Protein AF-A0A940BDR9-F1 (afdb_monomer_lite)

Foldseek 3Di:
DDDDDPDDDDDDDDPDDPPDPPPPPDPVVVPVVVPPPPPPPVVVVVLVVLVVVLVVLVVVLVVLVVLLVVLVVCVVVVVDPPPVSNVVSVVVNVVSVVVSVVSVVVSVVSVVVVVVVVD

Sequence (119 aa):
MKLSGLNGLESISSAGSLKNPGKLTRLDGYQDSILSKEPSTDKTESFDSLLKSAMDMINETNEYSNQAGEAELAYAMGITNSTHDLQVAQMKANISLQYTVAVRNAVIEAYKEIMQMQF

pLDDT: mean 74.66, std 19.56, range [41.19, 96.44]

Structure (mmCIF, N/CA/C/O backbone):
data_AF-A0A940BDR9-F1
#
_entry.id   AF-A0A940BDR9-F1
#
loop_
_atom_site.group_PDB
_atom_site.id
_atom_site.type_symbol
_atom_site.label_atom_id
_atom_site.label_alt_id
_atom_site.label_comp_id
_atom_site.label_asym_id
_atom_site.label_entity_id
_atom_site.label_seq_id
_atom_site.pdbx_PDB_ins_code
_atom_site.Cartn_x
_atom_site.Cartn_y
_atom_site.Cartn_z
_atom_site.occupancy
_atom_site.B_iso_or_equiv
_atom_site.auth_seq_id
_atom_site.auth_comp_id
_atom_site.auth_asym_id
_atom_site.auth_atom_id
_atom_site.pdbx_PDB_model_num
ATOM 1 N N . MET A 1 1 ? 26.851 59.162 19.225 1.00 50.09 1 MET A N 1
ATOM 2 C CA . MET A 1 1 ? 25.807 59.466 20.228 1.00 50.09 1 MET A CA 1
ATOM 3 C C . MET A 1 1 ? 25.275 60.869 19.991 1.00 50.09 1 MET A C 1
ATOM 5 O O . MET A 1 1 ? 26.035 61.810 20.176 1.00 50.09 1 MET A O 1
ATOM 9 N N . LYS A 1 2 ? 24.014 60.996 19.563 1.00 46.72 2 LYS A N 1
ATOM 10 C CA . LYS A 1 2 ? 23.091 62.090 19.908 1.00 46.72 2 LYS A CA 1
ATOM 11 C C . LYS A 1 2 ? 21.691 61.692 19.422 1.00 46.72 2 LYS A C 1
ATOM 13 O O . LYS A 1 2 ? 21.499 61.346 18.263 1.00 46.72 2 LYS A O 1
ATOM 18 N N . LEU A 1 3 ? 20.797 61.622 20.399 1.00 44.34 3 LEU A N 1
ATOM 19 C CA . LEU A 1 3 ? 19.433 61.105 20.397 1.00 44.34 3 LEU A CA 1
ATOM 20 C C . LEU A 1 3 ? 18.500 62.078 19.661 1.00 44.34 3 LEU A C 1
ATOM 22 O O . LEU A 1 3 ? 18.592 63.283 19.877 1.00 44.34 3 LEU A O 1
ATOM 26 N N . SER A 1 4 ? 17.611 61.580 18.804 1.00 53.44 4 SER A N 1
ATOM 27 C CA . SER A 1 4 ? 16.552 62.374 18.169 1.00 53.44 4 SER A CA 1
ATOM 28 C C . SER A 1 4 ? 15.249 61.590 18.225 1.00 53.44 4 SER A C 1
ATOM 30 O O . SER A 1 4 ? 15.205 60.456 17.760 1.00 53.44 4 SER A O 1
ATOM 32 N N . GLY A 1 5 ? 14.207 62.203 18.794 1.00 45.69 5 GLY A N 1
ATOM 33 C CA . GLY A 1 5 ? 12.828 61.754 18.600 1.00 45.69 5 GLY A CA 1
ATOM 34 C C . GLY A 1 5 ? 12.058 61.283 19.835 1.00 45.69 5 GLY A C 1
ATOM 35 O O . GLY A 1 5 ? 11.301 60.329 19.730 1.00 45.69 5 GLY A O 1
ATOM 36 N N . LEU A 1 6 ? 12.193 61.944 20.989 1.00 51.62 6 LEU A N 1
ATOM 37 C CA . LEU A 1 6 ? 11.119 61.976 21.993 1.00 51.62 6 LEU A CA 1
ATOM 38 C C . LEU A 1 6 ? 10.159 63.100 21.590 1.00 51.62 6 LEU A C 1
ATOM 40 O O . LEU A 1 6 ? 10.423 64.253 21.899 1.00 51.62 6 LEU A O 1
ATOM 44 N N . ASN A 1 7 ? 9.099 62.774 20.850 1.00 47.00 7 ASN A N 1
ATOM 45 C CA . ASN A 1 7 ? 7.944 63.649 20.622 1.00 47.00 7 ASN A CA 1
ATOM 46 C C . ASN A 1 7 ? 6.718 62.763 20.382 1.00 47.00 7 ASN A C 1
ATOM 48 O O . ASN A 1 7 ? 6.503 62.257 19.286 1.00 47.00 7 ASN A O 1
ATOM 52 N N . GLY A 1 8 ? 5.960 62.533 21.450 1.00 44.19 8 GLY A N 1
ATOM 53 C CA . GLY A 1 8 ? 4.750 61.712 21.448 1.00 44.19 8 GLY A CA 1
ATOM 54 C C . GLY A 1 8 ? 4.161 61.564 22.849 1.00 44.19 8 GLY A C 1
ATOM 55 O O . GLY A 1 8 ? 3.725 60.485 23.226 1.00 44.19 8 GLY A O 1
ATOM 56 N N . LEU A 1 9 ? 4.234 62.627 23.651 1.00 47.25 9 LEU A N 1
ATOM 57 C CA . LEU A 1 9 ? 3.652 62.724 24.987 1.00 47.25 9 LEU A CA 1
ATOM 58 C C . LEU A 1 9 ? 2.792 63.984 25.028 1.00 47.25 9 LEU A C 1
ATOM 60 O O . LEU A 1 9 ? 3.202 64.952 25.636 1.00 47.25 9 LEU A O 1
ATOM 64 N N . GLU A 1 10 ? 1.641 63.965 24.359 1.00 41.19 10 GLU A N 1
ATOM 65 C CA . GLU A 1 10 ? 0.444 64.769 24.658 1.00 41.19 10 GLU A CA 1
ATOM 66 C C . GLU A 1 10 ? -0.724 63.952 24.081 1.00 41.19 10 GLU A C 1
ATOM 68 O O . GLU A 1 10 ? -0.673 63.548 22.926 1.00 41.19 10 GLU A O 1
ATOM 73 N N . SER A 1 11 ? -1.729 63.500 24.825 1.00 43.72 11 SER A N 1
ATOM 74 C CA . SER A 1 11 ? -2.553 64.230 25.783 1.00 43.72 11 SER A CA 1
ATOM 75 C C . SER A 1 11 ? -3.157 63.271 26.823 1.00 43.72 11 SER A C 1
ATOM 77 O O . SER A 1 11 ? -3.965 62.404 26.484 1.00 43.72 11 SER A O 1
ATOM 79 N N . ILE A 1 12 ? -2.813 63.447 28.101 1.00 51.47 12 ILE A N 1
ATOM 80 C CA . ILE A 1 12 ? -3.549 62.858 29.228 1.00 51.47 12 ILE A CA 1
ATOM 81 C C . ILE A 1 12 ? -4.451 63.958 29.790 1.00 51.47 12 ILE A C 1
ATOM 83 O O . ILE A 1 12 ? -4.059 64.694 30.689 1.00 51.47 12 ILE A O 1
ATOM 87 N N . SER A 1 13 ? -5.661 64.092 29.250 1.00 45.94 13 SER A N 1
ATOM 88 C CA . SER A 1 13 ? -6.738 64.844 29.905 1.00 45.94 13 SER A CA 1
ATOM 89 C C . SER A 1 13 ? -8.107 64.430 29.368 1.00 45.94 13 SER A C 1
ATOM 91 O O . SER A 1 13 ? -8.744 65.088 28.557 1.00 45.94 13 SER A O 1
ATOM 93 N N . SER A 1 14 ? -8.601 63.320 29.901 1.00 41.31 14 SER A N 1
ATOM 94 C CA . SER A 1 14 ? -10.036 63.075 30.018 1.00 41.31 14 SER A CA 1
ATOM 95 C C . SER A 1 14 ? -10.265 62.470 31.393 1.00 41.31 14 SER A C 1
ATOM 97 O O . SER A 1 14 ? -10.349 61.256 31.577 1.00 41.31 14 SER A O 1
ATOM 99 N N . ALA A 1 15 ? -10.285 63.359 32.385 1.00 51.12 15 ALA A N 1
ATOM 100 C CA . ALA A 1 15 ? -10.815 63.072 33.701 1.00 51.12 15 ALA A CA 1
ATOM 101 C C . ALA A 1 15 ? -12.292 62.690 33.547 1.00 51.12 15 ALA A C 1
ATOM 103 O O . ALA A 1 15 ? -13.139 63.528 33.258 1.00 51.12 15 ALA A O 1
ATOM 104 N N . GLY A 1 16 ? -12.590 61.410 33.728 1.00 51.16 16 GLY A N 1
ATOM 105 C CA . GLY A 1 16 ? -13.956 60.917 33.699 1.00 51.16 16 GLY A CA 1
ATOM 106 C C . GLY A 1 16 ? -13.973 59.403 33.750 1.00 51.16 16 GLY A C 1
ATOM 107 O O . GLY A 1 16 ? -13.848 58.766 32.713 1.00 51.16 16 GLY A O 1
ATOM 108 N N . SER A 1 17 ? -14.173 58.860 34.957 1.00 52.50 17 SER A N 1
ATOM 109 C CA . SER A 1 17 ? -14.494 57.452 35.283 1.00 52.50 17 SER A CA 1
ATOM 110 C C . SER A 1 17 ? -13.445 56.703 36.111 1.00 52.50 17 SER A C 1
ATOM 112 O O . SER A 1 17 ? -13.051 55.595 35.777 1.00 52.50 17 SER A O 1
ATOM 114 N N . LEU A 1 18 ? -13.068 57.248 37.270 1.00 52.47 18 LEU A N 1
ATOM 115 C CA . LEU A 1 18 ? -12.559 56.442 38.387 1.00 52.47 18 LEU A CA 1
ATOM 116 C C . LEU A 1 18 ? -13.472 56.650 39.599 1.00 52.47 18 LEU A C 1
ATOM 118 O O . LEU A 1 18 ? -13.123 57.314 40.568 1.00 52.47 18 LEU A O 1
ATOM 122 N N . LYS A 1 19 ? -14.699 56.129 39.515 1.00 55.66 19 LYS A N 1
ATOM 123 C CA . LYS A 1 19 ? -15.636 56.095 40.648 1.00 55.66 19 LYS A CA 1
ATOM 124 C C . LYS A 1 19 ? -16.405 54.779 40.697 1.00 55.66 19 LYS A C 1
ATOM 126 O O . LYS A 1 19 ? -17.625 54.774 40.810 1.00 55.66 19 LYS A O 1
ATOM 131 N N . ASN A 1 20 ? -15.699 53.653 40.588 1.00 47.47 20 ASN A N 1
ATOM 132 C CA . ASN A 1 20 ? -16.276 52.391 41.037 1.00 47.47 20 ASN A CA 1
ATOM 133 C C . ASN A 1 20 ? -15.199 51.360 41.424 1.00 47.47 20 ASN A C 1
ATOM 135 O O . ASN A 1 20 ? -14.728 50.624 40.560 1.00 47.47 20 ASN A O 1
ATOM 139 N N . PRO A 1 21 ? -14.810 51.260 42.708 1.00 52.09 21 PRO A N 1
ATOM 140 C CA . PRO A 1 21 ? -13.857 50.242 43.160 1.00 52.09 21 PRO A CA 1
ATOM 141 C C . PRO A 1 21 ? -14.434 48.807 43.167 1.00 52.09 21 PRO A C 1
ATOM 143 O O . PRO A 1 21 ? -13.740 47.879 43.560 1.00 52.09 21 PRO A O 1
ATOM 146 N N . GLY A 1 22 ? -15.690 48.601 42.741 1.00 51.97 22 GLY A N 1
ATOM 147 C CA . GLY A 1 22 ? -16.414 47.325 42.850 1.00 51.97 22 GLY A CA 1
ATOM 148 C C . GLY A 1 22 ? -16.627 46.525 41.557 1.00 51.97 22 GLY A C 1
ATOM 149 O O . GLY A 1 22 ? -17.384 45.561 41.581 1.00 51.97 22 GLY A O 1
ATOM 150 N N . LYS A 1 23 ? -16.022 46.896 40.421 1.00 56.94 23 LYS A N 1
ATOM 151 C CA . LYS A 1 23 ? -16.144 46.129 39.161 1.00 56.94 23 LYS A CA 1
ATOM 152 C C . LYS A 1 23 ? -14.782 45.733 38.598 1.00 56.94 23 LYS A C 1
ATOM 154 O O . LYS A 1 23 ? -14.423 46.093 37.485 1.00 56.94 23 LYS A O 1
ATOM 159 N N . LEU A 1 24 ? -14.045 44.947 39.373 1.00 49.53 24 LEU A N 1
ATOM 160 C CA . LEU A 1 24 ? -13.120 43.970 38.807 1.00 49.53 24 LEU A CA 1
ATOM 161 C C . LEU A 1 24 ? -13.964 42.723 38.541 1.00 49.53 24 LEU A C 1
ATOM 163 O O . LEU A 1 24 ? -14.216 41.923 39.440 1.00 49.53 24 LEU A O 1
ATOM 167 N N . THR A 1 25 ? -14.524 42.619 37.338 1.00 52.84 25 THR A N 1
ATOM 168 C CA . THR A 1 25 ? -15.182 41.386 36.900 1.00 52.84 25 THR A CA 1
ATOM 169 C C . THR A 1 25 ? -14.161 40.258 36.971 1.00 52.84 25 THR A C 1
ATOM 171 O O . THR A 1 25 ? -13.114 40.322 36.330 1.00 52.84 25 THR A O 1
ATOM 174 N N . ARG A 1 26 ? -14.463 39.272 37.818 1.00 58.56 26 ARG A N 1
ATOM 175 C CA . ARG A 1 26 ? -13.685 38.054 38.047 1.00 58.56 26 ARG A CA 1
ATOM 176 C C . ARG A 1 26 ? -13.354 37.386 36.707 1.00 58.56 26 ARG A C 1
ATOM 178 O O . ARG A 1 26 ? -14.207 37.309 35.828 1.00 58.56 26 ARG A O 1
ATOM 185 N N . LEU A 1 27 ? -12.130 36.870 36.591 1.00 52.50 27 LEU A N 1
ATOM 186 C CA . LEU A 1 27 ? -11.622 36.082 35.457 1.00 52.50 27 LEU A CA 1
ATOM 187 C C . LEU A 1 27 ? -12.315 34.702 35.318 1.00 52.50 27 LEU A C 1
ATOM 189 O O . LEU A 1 27 ? -11.931 33.897 34.478 1.00 52.50 27 LEU A O 1
ATOM 193 N N . ASP A 1 28 ? -13.376 34.439 36.086 1.00 52.88 28 ASP A N 1
ATOM 194 C CA . ASP A 1 28 ? -14.115 33.168 36.117 1.00 52.88 28 ASP A CA 1
ATOM 195 C C . ASP A 1 28 ? -14.742 32.774 34.768 1.00 52.88 28 ASP A C 1
ATOM 197 O O . ASP A 1 28 ? -15.016 31.603 34.534 1.00 52.88 28 ASP A O 1
ATOM 201 N N . GLY A 1 29 ? -14.946 33.725 33.849 1.00 48.75 29 GLY A N 1
ATOM 202 C CA . GLY A 1 29 ? -15.569 33.462 32.546 1.00 48.75 29 GLY A CA 1
ATOM 203 C C . GLY A 1 29 ? -14.662 32.805 31.499 1.00 48.75 29 GLY A C 1
ATOM 204 O O . GLY A 1 29 ? -15.154 32.424 30.441 1.00 48.75 29 GLY A O 1
ATOM 205 N N . TYR A 1 30 ? -13.356 32.675 31.757 1.00 44.84 30 TYR A N 1
ATOM 206 C CA . TYR A 1 30 ? -12.422 32.038 30.816 1.00 44.84 30 TYR A CA 1
ATOM 207 C C . TYR A 1 30 ? -12.209 30.542 31.073 1.00 44.84 30 TYR A C 1
ATOM 209 O O . TYR A 1 30 ? -11.534 29.891 30.282 1.00 44.84 30 TYR A O 1
ATOM 217 N N . GLN A 1 31 ? -12.772 29.987 32.152 1.00 44.94 31 GLN A N 1
ATOM 218 C CA . GLN A 1 31 ? -12.596 28.572 32.492 1.00 44.94 31 GLN A CA 1
ATOM 219 C C . GLN A 1 31 ? -13.707 27.673 31.904 1.00 44.94 31 GLN A C 1
ATOM 221 O O . GLN A 1 31 ? -13.438 26.515 31.601 1.00 44.94 31 GLN A O 1
ATOM 226 N N . ASP A 1 32 ? -14.916 28.201 31.663 1.00 44.97 32 ASP A N 1
ATOM 227 C CA . ASP A 1 32 ? -16.087 27.408 31.226 1.00 44.97 32 ASP A CA 1
ATOM 228 C C . ASP A 1 32 ? -16.146 27.116 29.712 1.00 44.97 32 ASP A C 1
ATOM 230 O O . ASP A 1 32 ? -16.766 26.142 29.277 1.00 44.97 32 ASP A O 1
ATOM 234 N N . SER A 1 33 ? -15.475 27.921 28.880 1.00 50.16 33 SER A N 1
ATOM 235 C CA . SER A 1 33 ? -15.434 27.706 27.422 1.00 50.16 33 SER A CA 1
ATOM 236 C C . SER A 1 33 ? -14.376 26.690 26.983 1.00 50.16 33 SER A C 1
ATOM 238 O O . SER A 1 33 ? -14.426 26.204 25.854 1.00 50.16 33 SER A O 1
ATOM 240 N N . ILE A 1 34 ? -13.438 26.346 27.871 1.00 52.94 34 ILE A N 1
ATOM 241 C CA . ILE A 1 34 ? -12.358 25.384 27.604 1.00 52.94 34 ILE A CA 1
ATOM 242 C C . ILE A 1 34 ? -12.714 23.978 28.125 1.00 52.94 34 ILE A C 1
ATOM 244 O O . ILE A 1 34 ? -12.044 23.016 27.768 1.00 52.94 34 ILE A O 1
ATOM 248 N N . LEU A 1 35 ? -13.771 23.844 28.942 1.00 53.59 35 LEU A N 1
ATOM 249 C CA . LEU A 1 35 ? -14.163 22.581 29.589 1.00 53.59 35 LEU A CA 1
ATOM 250 C C . LEU A 1 35 ? -15.391 21.896 28.951 1.00 53.59 35 LEU A C 1
ATOM 252 O O . LEU A 1 35 ? -15.780 20.820 29.384 1.00 53.59 35 LEU A O 1
ATOM 256 N N . SER A 1 36 ? -16.004 22.484 27.918 1.00 49.22 36 SER A N 1
ATOM 257 C CA . SER A 1 36 ? -17.260 21.978 27.324 1.00 49.22 36 SER A CA 1
ATOM 258 C C . SER A 1 36 ? -17.191 21.637 25.831 1.00 49.22 36 SER A C 1
ATOM 260 O O . SER A 1 36 ? -18.197 21.250 25.239 1.00 49.22 36 SER A O 1
ATOM 262 N N . LYS A 1 37 ? -16.012 21.711 25.204 1.00 48.50 37 LYS A N 1
ATOM 263 C CA . LYS A 1 37 ? -15.807 21.177 23.851 1.00 48.50 37 LYS A CA 1
ATOM 264 C C . LYS A 1 37 ? -15.2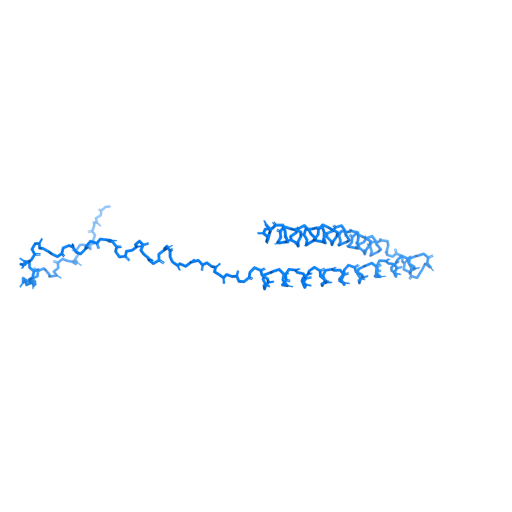21 19.771 23.949 1.00 48.50 37 LYS A C 1
ATOM 266 O O . LYS A 1 37 ? -14.086 19.541 23.552 1.00 48.50 37 LYS A O 1
ATOM 271 N N . GLU A 1 38 ? -16.006 18.842 24.486 1.00 51.88 38 GLU A N 1
ATOM 272 C CA . GLU A 1 38 ? -15.822 17.428 24.156 1.00 51.88 38 GLU A CA 1
ATOM 273 C C . GLU A 1 38 ? -15.856 17.329 22.623 1.00 51.88 38 GLU A C 1
ATOM 275 O O . GLU A 1 38 ? -16.860 17.725 22.014 1.00 51.88 38 GLU A O 1
ATOM 280 N N . PRO A 1 39 ? -14.785 16.873 21.951 1.00 47.34 39 PRO A N 1
ATOM 281 C CA . PRO A 1 39 ? -14.918 16.428 20.586 1.00 47.34 39 PRO A CA 1
ATOM 282 C C . PRO A 1 39 ? -15.729 15.136 20.659 1.00 47.34 39 PRO A C 1
ATOM 284 O O . PRO A 1 39 ? -15.184 14.037 20.738 1.00 47.34 39 PRO A O 1
ATOM 287 N N . SER A 1 40 ? -17.053 15.257 20.609 1.00 50.53 40 SER A N 1
ATOM 288 C CA . SER A 1 40 ? -17.917 14.179 20.139 1.00 50.53 40 SER A CA 1
ATOM 289 C C . SER A 1 40 ? -17.670 14.016 18.636 1.00 50.53 40 SER A C 1
ATOM 291 O O . SER A 1 40 ? -18.540 14.270 17.808 1.00 50.53 40 SER A O 1
ATOM 293 N N . THR A 1 41 ? -16.428 13.708 18.268 1.00 57.59 41 THR A N 1
ATOM 294 C CA . THR A 1 41 ? -16.104 13.163 16.965 1.00 57.59 41 THR A CA 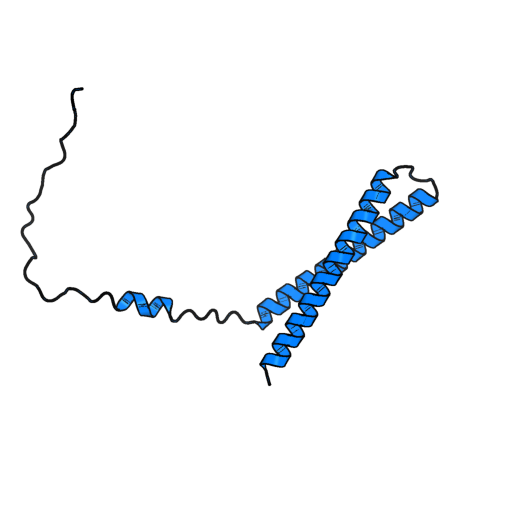1
ATOM 295 C C . THR A 1 41 ? -16.635 11.747 17.028 1.00 57.59 41 THR A C 1
ATOM 297 O O . THR A 1 41 ? -16.142 10.944 17.824 1.00 57.59 41 THR A O 1
ATOM 300 N N . ASP A 1 42 ? -17.679 11.462 16.257 1.00 67.88 42 ASP A N 1
ATOM 301 C CA . ASP A 1 42 ? -18.194 10.111 16.093 1.00 67.88 42 ASP A CA 1
ATOM 302 C C . ASP A 1 42 ? -17.021 9.179 15.766 1.00 67.88 42 ASP A C 1
ATOM 304 O O . ASP A 1 42 ? -16.424 9.223 14.687 1.00 67.88 42 ASP A O 1
ATOM 308 N N . LYS A 1 43 ? -16.626 8.364 16.752 1.00 67.56 43 LYS A N 1
ATOM 309 C CA . LYS A 1 43 ? -15.483 7.443 16.646 1.00 67.56 43 LYS A CA 1
ATOM 310 C C . LYS A 1 43 ? -15.677 6.472 15.477 1.00 67.56 43 LYS A C 1
ATOM 312 O O . LYS A 1 43 ? -14.703 6.048 14.863 1.00 67.56 43 LYS A O 1
ATOM 317 N N . THR A 1 44 ? -16.937 6.192 15.145 1.00 68.50 44 THR A N 1
ATOM 318 C CA . THR A 1 44 ? -17.374 5.406 13.990 1.00 68.50 44 THR A CA 1
ATOM 319 C C . THR A 1 44 ? -16.994 6.062 12.660 1.00 68.50 44 THR A C 1
ATOM 321 O O . THR A 1 44 ? -16.342 5.418 11.849 1.00 68.50 44 THR A O 1
ATOM 324 N N . GLU A 1 45 ? -17.283 7.353 12.463 1.00 75.38 45 GLU A N 1
ATOM 325 C CA . GLU A 1 45 ? -16.929 8.085 11.230 1.00 75.38 45 GLU A CA 1
ATOM 326 C C . GLU A 1 45 ? -15.403 8.158 11.032 1.00 75.38 45 GLU A C 1
ATOM 328 O O . GLU A 1 45 ? -14.880 8.017 9.924 1.00 75.38 45 GLU A O 1
ATOM 333 N N . SER A 1 46 ? -14.657 8.312 12.132 1.00 82.00 46 SER A N 1
ATOM 334 C CA . SER A 1 46 ? -13.187 8.279 12.101 1.00 82.00 46 SER A CA 1
ATOM 335 C C . SER A 1 46 ? -12.654 6.903 11.685 1.00 82.00 46 SER A C 1
ATOM 337 O O . SER A 1 46 ? -11.735 6.821 10.867 1.00 82.00 46 SER A O 1
ATOM 339 N N . PHE A 1 47 ? -13.244 5.822 12.202 1.00 85.88 47 PHE A N 1
ATOM 340 C CA . PHE A 1 47 ? -12.863 4.455 11.845 1.00 85.88 47 PHE A CA 1
ATOM 341 C C . PHE A 1 47 ? -13.210 4.111 10.391 1.00 85.88 47 PHE A C 1
ATOM 343 O O . PHE A 1 47 ? -12.372 3.539 9.695 1.00 85.88 47 PHE A O 1
ATOM 350 N N . ASP A 1 48 ? -14.385 4.511 9.903 1.00 87.88 48 ASP A N 1
ATOM 351 C CA . ASP A 1 48 ? -14.798 4.275 8.514 1.00 87.88 48 ASP A CA 1
ATOM 352 C C . ASP A 1 48 ? -13.846 4.949 7.518 1.00 87.88 48 ASP A C 1
ATOM 354 O O . ASP A 1 48 ? -13.472 4.352 6.502 1.00 87.88 48 ASP A O 1
ATOM 358 N N . SER A 1 49 ? -13.377 6.162 7.832 1.00 89.38 49 SER A N 1
ATOM 359 C CA . SER A 1 49 ? -12.374 6.851 7.012 1.00 89.38 49 SER A CA 1
ATOM 360 C C . SER A 1 49 ? -11.036 6.101 6.968 1.00 89.38 49 SER A C 1
ATOM 362 O O . SER A 1 49 ? -10.469 5.911 5.889 1.00 89.38 49 SER A O 1
ATOM 364 N N . LEU A 1 50 ? -10.568 5.599 8.117 1.00 88.50 50 LEU A N 1
ATOM 365 C CA . LEU A 1 50 ? -9.337 4.817 8.222 1.00 88.50 50 LEU A CA 1
ATOM 366 C C . LEU A 1 50 ? -9.457 3.490 7.464 1.00 88.50 50 LEU A C 1
ATOM 368 O O . LEU A 1 50 ? -8.537 3.104 6.740 1.00 88.50 50 LEU A O 1
ATOM 372 N N . LEU A 1 51 ? -10.594 2.805 7.603 1.00 90.12 51 LEU A N 1
ATOM 373 C CA . LEU A 1 51 ? -10.888 1.562 6.898 1.00 90.12 51 LEU A CA 1
ATOM 374 C C . LEU A 1 51 ? -10.891 1.782 5.385 1.00 90.12 51 LEU A C 1
ATOM 376 O O . LEU A 1 51 ? -10.308 0.982 4.654 1.00 90.12 51 LEU A O 1
ATOM 380 N N . LYS A 1 52 ? -11.497 2.874 4.912 1.00 92.38 52 LYS A N 1
ATOM 381 C CA . LYS A 1 52 ? -11.483 3.230 3.492 1.00 92.38 52 LYS A CA 1
ATOM 382 C C . LYS A 1 52 ? -10.060 3.446 2.982 1.00 92.38 52 LYS A C 1
ATOM 384 O O . LYS A 1 52 ? -9.682 2.823 1.996 1.00 92.38 52 LYS A O 1
ATOM 389 N N . SER A 1 53 ? -9.250 4.232 3.690 1.00 91.75 53 SER A N 1
ATOM 390 C CA . SER A 1 53 ? -7.840 4.419 3.328 1.00 91.75 53 SER A CA 1
ATOM 391 C C . SER A 1 53 ? -7.061 3.101 3.322 1.00 91.75 53 SER A C 1
ATOM 393 O O . SER A 1 53 ? -6.245 2.871 2.434 1.00 91.75 53 SER A O 1
ATOM 395 N N . ALA A 1 54 ? -7.332 2.200 4.270 1.00 91.19 54 ALA A N 1
ATOM 396 C CA . ALA A 1 54 ? -6.726 0.871 4.287 1.00 91.19 54 ALA A CA 1
ATOM 397 C C . ALA A 1 54 ? -7.115 0.028 3.064 1.00 91.19 54 ALA A C 1
ATOM 399 O O . ALA A 1 54 ? -6.262 -0.662 2.505 1.00 91.19 54 ALA A O 1
ATOM 400 N N . MET A 1 55 ? -8.371 0.102 2.621 1.00 92.94 55 MET A N 1
ATOM 401 C CA . MET A 1 55 ? -8.826 -0.568 1.399 1.00 92.94 55 MET A CA 1
ATOM 402 C C . MET A 1 55 ? -8.173 0.020 0.147 1.00 92.94 55 MET A C 1
ATOM 404 O O . MET A 1 55 ? -7.741 -0.735 -0.724 1.00 92.94 55 MET A O 1
ATOM 408 N N . ASP A 1 56 ? -8.029 1.343 0.081 1.00 94.75 56 ASP A N 1
ATOM 409 C CA . ASP A 1 56 ? -7.337 2.010 -1.024 1.00 94.75 56 ASP A CA 1
ATOM 410 C C . ASP A 1 56 ? -5.866 1.559 -1.108 1.00 94.75 56 ASP A C 1
ATOM 412 O O . ASP A 1 56 ? -5.388 1.201 -2.184 1.00 94.75 56 ASP A O 1
ATOM 416 N N . MET A 1 57 ? -5.174 1.432 0.029 1.00 93.00 57 MET A N 1
ATOM 417 C CA . MET A 1 57 ? -3.796 0.915 0.069 1.00 93.00 57 MET A CA 1
ATOM 418 C C . MET A 1 57 ? -3.670 -0.546 -0.375 1.00 93.00 57 MET A C 1
ATOM 420 O O . MET A 1 57 ? -2.674 -0.917 -1.005 1.00 93.00 57 MET A O 1
ATOM 424 N N . ILE A 1 58 ? -4.668 -1.388 -0.082 1.00 94.12 58 ILE A N 1
ATOM 425 C CA . ILE A 1 58 ? -4.709 -2.768 -0.593 1.00 94.12 58 ILE A CA 1
ATOM 426 C C . ILE A 1 58 ? -4.796 -2.761 -2.123 1.00 94.12 58 ILE A C 1
ATOM 428 O O . ILE A 1 58 ? -4.069 -3.519 -2.771 1.00 94.12 58 ILE A O 1
ATOM 432 N N . ASN A 1 59 ? -5.635 -1.896 -2.697 1.00 95.06 59 ASN A N 1
ATOM 433 C CA . ASN A 1 59 ? -5.761 -1.763 -4.148 1.00 95.06 59 ASN A CA 1
ATOM 434 C C . ASN A 1 59 ? -4.449 -1.276 -4.777 1.00 95.06 59 ASN A C 1
ATOM 436 O O . ASN A 1 59 ? -3.950 -1.909 -5.704 1.00 95.06 59 ASN A O 1
ATOM 440 N N . GLU A 1 60 ? -3.831 -0.229 -4.226 1.00 94.75 60 GLU A N 1
ATOM 441 C CA . GLU A 1 60 ? -2.525 0.256 -4.698 1.00 94.75 60 GLU A CA 1
ATOM 442 C C . GLU A 1 60 ? -1.436 -0.822 -4.609 1.00 94.75 60 GLU A C 1
ATOM 444 O O . GLU A 1 60 ? -0.620 -0.987 -5.514 1.00 94.75 60 GLU A O 1
ATOM 449 N N . THR A 1 61 ? -1.432 -1.607 -3.532 1.00 94.94 61 THR A N 1
ATOM 450 C CA . THR A 1 61 ? -0.492 -2.725 -3.371 1.00 94.94 61 THR A CA 1
ATOM 451 C C . THR A 1 61 ? -0.704 -3.799 -4.433 1.00 94.94 61 THR A C 1
ATOM 453 O O . THR A 1 61 ? 0.273 -4.376 -4.921 1.00 94.94 61 THR A O 1
ATOM 456 N N . ASN A 1 62 ? -1.955 -4.076 -4.806 1.00 94.44 62 ASN A N 1
ATOM 457 C CA . ASN A 1 62 ? -2.268 -5.009 -5.883 1.00 94.44 62 ASN A CA 1
ATOM 458 C C . ASN A 1 62 ? -1.718 -4.501 -7.222 1.00 94.44 62 ASN A C 1
ATOM 460 O O . ASN A 1 62 ? -1.016 -5.242 -7.907 1.00 94.44 62 ASN A O 1
ATOM 464 N N . GLU A 1 63 ? -1.933 -3.221 -7.530 1.00 96.44 63 GLU A N 1
ATOM 465 C CA . GLU A 1 63 ? -1.393 -2.568 -8.728 1.00 96.44 63 GLU A CA 1
ATOM 466 C C . GLU A 1 63 ? 0.137 -2.673 -8.796 1.00 96.44 63 GLU A C 1
ATOM 468 O O . GLU A 1 63 ? 0.684 -3.119 -9.807 1.00 96.44 63 GLU A O 1
ATOM 473 N N . TYR A 1 64 ? 0.848 -2.350 -7.709 1.00 94.94 64 TYR A N 1
ATOM 474 C CA . TYR A 1 64 ? 2.309 -2.490 -7.677 1.00 94.94 64 TYR A CA 1
ATOM 475 C C . TYR A 1 64 ? 2.769 -3.943 -7.814 1.00 94.94 64 TYR A C 1
ATOM 477 O O . TYR A 1 64 ? 3.775 -4.202 -8.474 1.00 94.94 64 TYR A O 1
ATOM 485 N N . SER A 1 65 ? 2.041 -4.893 -7.224 1.00 93.81 65 SER A N 1
ATOM 486 C CA . SER A 1 65 ? 2.352 -6.323 -7.348 1.00 93.81 65 SER A CA 1
ATOM 487 C C . SER A 1 65 ? 2.192 -6.807 -8.790 1.00 93.81 65 SER A C 1
ATOM 489 O O . SER A 1 65 ? 3.052 -7.531 -9.290 1.00 93.81 65 SER A O 1
ATOM 491 N N . ASN A 1 66 ? 1.140 -6.359 -9.480 1.00 94.62 66 ASN A N 1
ATOM 492 C CA . ASN A 1 66 ? 0.908 -6.688 -10.885 1.00 94.62 66 ASN A CA 1
ATOM 493 C C . ASN A 1 66 ? 2.000 -6.087 -11.778 1.00 94.62 66 ASN A C 1
ATOM 495 O O . ASN A 1 66 ? 2.570 -6.801 -12.599 1.00 94.62 66 ASN A O 1
ATOM 499 N N . GLN A 1 67 ? 2.356 -4.816 -11.565 1.00 92.88 67 GLN A N 1
ATOM 500 C CA . GLN A 1 67 ? 3.440 -4.153 -12.301 1.00 92.88 67 GLN A CA 1
ATOM 501 C C . GLN A 1 67 ? 4.791 -4.850 -12.090 1.00 92.88 67 GLN A C 1
ATOM 503 O O . GLN A 1 67 ? 5.560 -5.011 -13.036 1.00 92.88 67 GLN A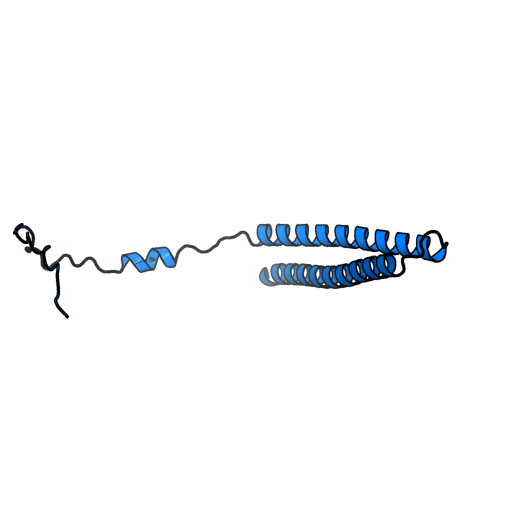 O 1
ATOM 508 N N . ALA A 1 68 ? 5.084 -5.290 -10.863 1.00 91.69 68 ALA A N 1
ATOM 509 C CA . ALA A 1 68 ? 6.291 -6.057 -10.574 1.00 91.69 68 ALA A CA 1
ATOM 510 C C . ALA A 1 68 ? 6.297 -7.407 -11.305 1.00 91.69 68 ALA A C 1
ATOM 512 O O . ALA A 1 68 ? 7.312 -7.762 -11.901 1.00 91.69 68 ALA A O 1
ATOM 513 N N . GLY A 1 69 ? 5.167 -8.121 -11.313 1.00 89.69 69 GLY A N 1
ATOM 514 C CA . GLY A 1 69 ? 5.024 -9.383 -12.041 1.00 89.69 69 GLY A CA 1
ATOM 515 C C . GLY A 1 69 ? 5.144 -9.218 -13.558 1.00 89.69 69 GLY A C 1
ATOM 516 O O . GLY A 1 69 ? 5.782 -10.034 -14.221 1.00 89.69 69 GLY A O 1
ATOM 517 N N . GLU A 1 70 ? 4.593 -8.141 -14.117 1.00 90.88 70 GLU A N 1
ATOM 518 C CA . GLU A 1 70 ? 4.725 -7.821 -15.540 1.00 90.88 70 GLU A CA 1
ATOM 519 C C . GLU A 1 70 ? 6.177 -7.497 -15.910 1.00 90.88 70 GLU A C 1
ATOM 521 O O . GLU A 1 70 ? 6.703 -8.038 -16.886 1.00 90.88 70 GLU A O 1
ATOM 526 N N . ALA A 1 71 ? 6.854 -6.675 -15.103 1.00 87.62 71 ALA A N 1
ATOM 527 C CA . ALA A 1 71 ? 8.266 -6.361 -15.296 1.00 87.62 71 ALA A CA 1
ATOM 528 C C . ALA A 1 71 ? 9.147 -7.617 -15.192 1.00 87.62 71 AL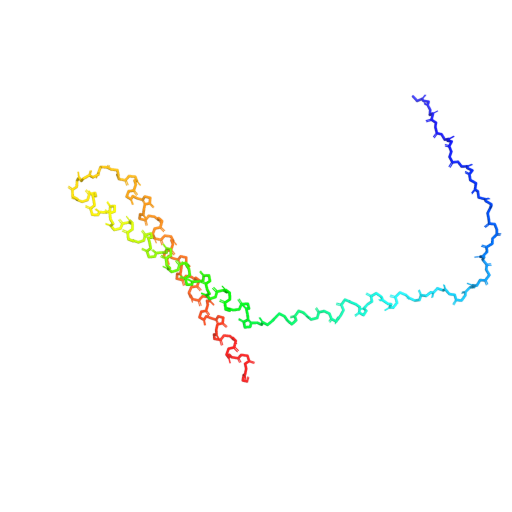A A C 1
ATOM 530 O O . ALA A 1 71 ? 10.078 -7.786 -15.982 1.00 87.62 71 ALA A O 1
ATOM 531 N N . GLU A 1 72 ? 8.842 -8.515 -14.252 1.00 87.12 72 GLU A N 1
ATOM 532 C CA . GLU A 1 72 ? 9.547 -9.786 -14.079 1.00 87.12 72 GLU A CA 1
ATOM 533 C C . GLU A 1 72 ? 9.357 -10.699 -15.290 1.00 87.12 72 GLU A C 1
ATOM 535 O O . GLU A 1 72 ? 10.336 -11.228 -15.821 1.00 87.12 72 GLU A O 1
ATOM 540 N N . LEU A 1 73 ? 8.122 -10.825 -15.779 1.00 88.12 73 LEU A N 1
ATOM 541 C CA . LEU A 1 73 ? 7.813 -11.612 -16.966 1.00 88.12 73 LEU A CA 1
ATOM 542 C C . LEU A 1 73 ? 8.514 -11.042 -18.206 1.00 88.12 73 LEU A C 1
ATOM 544 O O . LEU A 1 73 ? 9.151 -11.783 -18.955 1.00 88.12 73 LEU A O 1
ATOM 548 N N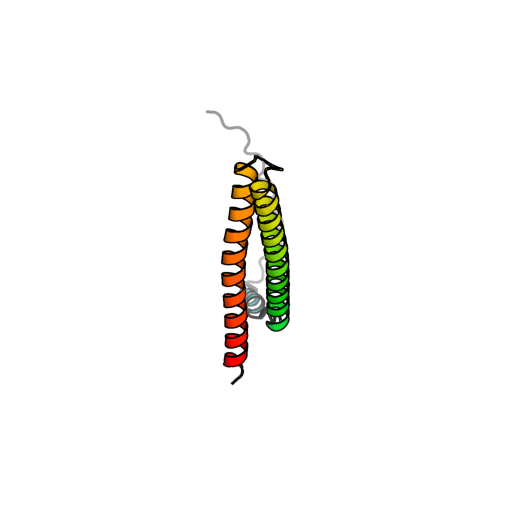 . ALA A 1 74 ? 8.448 -9.727 -18.414 1.00 86.31 74 ALA A N 1
ATOM 549 C CA . ALA A 1 74 ? 9.090 -9.063 -19.543 1.00 86.31 74 ALA A CA 1
ATOM 550 C C . ALA A 1 74 ? 10.624 -9.211 -19.506 1.00 86.31 74 ALA A C 1
ATOM 552 O O . ALA A 1 74 ? 11.248 -9.403 -20.555 1.00 86.31 74 ALA A O 1
ATOM 553 N N . TYR A 1 75 ? 11.225 -9.163 -18.313 1.00 87.25 75 TYR A N 1
ATOM 554 C CA . TYR A 1 75 ? 12.656 -9.397 -18.114 1.00 87.25 75 TYR A CA 1
ATOM 555 C C . TYR A 1 75 ? 13.036 -10.860 -18.373 1.00 87.25 75 TYR A C 1
ATOM 557 O O . TYR A 1 75 ? 13.982 -11.131 -19.111 1.00 87.25 75 TYR A O 1
ATOM 565 N N . ALA A 1 76 ? 12.266 -11.815 -17.845 1.00 86.44 76 ALA A N 1
ATOM 566 C CA . ALA A 1 76 ? 12.495 -13.245 -18.054 1.00 86.44 76 ALA A CA 1
ATOM 567 C C . ALA A 1 76 ? 12.359 -13.660 -19.531 1.00 86.44 76 ALA A C 1
ATOM 569 O O . ALA A 1 76 ? 13.077 -14.544 -19.996 1.00 86.44 76 ALA A O 1
ATOM 570 N N . MET A 1 77 ? 11.471 -13.001 -20.282 1.00 87.81 77 MET A N 1
ATOM 571 C CA . MET A 1 77 ? 11.316 -13.192 -21.729 1.00 87.81 77 MET A CA 1
ATOM 572 C C . MET A 1 77 ? 12.387 -12.467 -22.562 1.00 87.81 77 MET A C 1
ATOM 574 O O . MET A 1 77 ? 12.408 -12.616 -23.783 1.00 87.81 77 MET A O 1
ATOM 578 N N . GLY A 1 78 ? 13.261 -11.669 -21.938 1.00 81.50 78 GLY A N 1
ATOM 579 C CA . GLY A 1 78 ? 14.289 -10.886 -22.629 1.00 81.50 78 GLY A CA 1
ATOM 580 C C . GLY A 1 78 ? 13.740 -9.728 -23.471 1.00 81.50 78 GLY A C 1
ATOM 581 O O . GLY A 1 78 ? 14.457 -9.194 -24.314 1.00 81.50 78 GLY A O 1
ATOM 582 N N . ILE A 1 79 ? 12.475 -9.336 -23.265 1.00 79.44 79 ILE A N 1
ATOM 583 C CA . ILE A 1 79 ? 11.858 -8.176 -23.935 1.00 79.44 79 ILE A CA 1
ATOM 584 C C . ILE A 1 79 ? 12.444 -6.873 -23.379 1.00 79.44 79 ILE A C 1
ATOM 586 O O . ILE A 1 79 ? 12.596 -5.891 -24.104 1.00 79.44 79 ILE A O 1
ATOM 590 N N . THR A 1 80 ? 12.805 -6.872 -22.096 1.00 73.25 80 THR A N 1
ATOM 591 C CA . THR A 1 80 ? 13.461 -5.753 -21.419 1.00 73.25 80 THR A CA 1
ATOM 592 C C . THR A 1 80 ? 14.738 -6.220 -20.729 1.00 73.25 80 THR A C 1
ATOM 594 O O . THR A 1 80 ? 14.752 -7.239 -20.046 1.00 73.25 80 THR A O 1
ATOM 597 N N . ASN A 1 81 ? 15.810 -5.440 -20.882 1.00 71.62 81 ASN A N 1
ATOM 598 C CA . ASN A 1 81 ? 17.083 -5.633 -20.178 1.00 71.62 81 ASN A CA 1
ATOM 599 C C . ASN A 1 81 ? 17.229 -4.675 -18.983 1.00 71.62 81 ASN A C 1
ATOM 601 O O . ASN A 1 81 ? 18.296 -4.604 -18.370 1.00 71.62 81 ASN A O 1
ATOM 605 N N . SER A 1 82 ? 16.183 -3.907 -18.658 1.00 75.75 82 SER A N 1
ATOM 606 C CA . SER A 1 82 ? 16.202 -2.970 -17.535 1.00 75.75 82 SER A CA 1
ATOM 607 C C . SER A 1 82 ? 16.031 -3.711 -16.210 1.00 75.75 82 SER A C 1
ATOM 609 O O . SER A 1 82 ? 14.960 -3.715 -15.605 1.00 75.75 82 SER A O 1
ATOM 611 N N . THR A 1 83 ? 17.119 -4.293 -15.704 1.00 81.00 83 THR A N 1
ATOM 612 C CA . THR A 1 83 ? 17.171 -4.850 -14.340 1.00 81.00 83 THR A CA 1
ATOM 613 C C . THR A 1 83 ? 16.842 -3.790 -13.279 1.00 81.00 83 THR A C 1
ATOM 615 O O . THR A 1 83 ? 16.323 -4.121 -12.217 1.00 81.00 83 THR A O 1
ATOM 618 N N . HIS A 1 84 ? 17.118 -2.511 -13.564 1.00 86.50 84 HIS A N 1
ATOM 619 C CA . HIS A 1 84 ? 16.787 -1.400 -12.672 1.00 86.50 84 HIS A CA 1
ATOM 620 C C . HIS A 1 84 ? 15.273 -1.218 -12.511 1.00 86.50 84 HIS A C 1
ATOM 622 O O . HIS A 1 84 ? 14.789 -1.179 -11.384 1.00 86.50 84 HIS A O 1
ATOM 628 N N . ASP A 1 85 ? 14.525 -1.175 -13.616 1.00 85.12 85 ASP A N 1
ATOM 629 C CA . ASP A 1 85 ? 13.068 -1.002 -13.583 1.00 85.12 85 ASP A CA 1
ATOM 630 C C . ASP A 1 85 ? 12.388 -2.200 -12.909 1.00 85.12 85 ASP A C 1
ATOM 632 O O . ASP A 1 85 ? 11.479 -2.018 -12.098 1.00 85.12 85 ASP A O 1
ATOM 636 N N . LEU A 1 86 ? 12.905 -3.414 -13.152 1.00 88.69 86 LEU A N 1
ATOM 637 C CA . LEU A 1 86 ? 12.488 -4.622 -12.440 1.00 88.69 86 LEU A CA 1
ATOM 638 C C . LEU A 1 86 ? 12.703 -4.491 -10.927 1.00 88.69 86 LEU A C 1
ATOM 640 O O . LEU A 1 86 ? 11.765 -4.682 -10.155 1.00 88.69 86 LEU A O 1
ATOM 644 N N . GLN A 1 87 ? 13.917 -4.140 -10.491 1.00 90.56 87 GLN A N 1
ATOM 645 C CA . GLN A 1 87 ? 14.210 -3.979 -9.064 1.00 90.56 87 GLN A CA 1
ATOM 646 C C . GLN A 1 87 ? 13.356 -2.888 -8.425 1.00 90.56 87 GLN A C 1
ATOM 648 O O . GLN A 1 87 ? 12.874 -3.069 -7.310 1.00 90.56 87 GLN A O 1
ATOM 653 N N . VAL A 1 88 ? 13.142 -1.762 -9.108 1.00 92.06 88 VAL A N 1
ATOM 654 C CA . VAL A 1 88 ? 12.294 -0.678 -8.597 1.00 92.06 88 VAL A CA 1
ATOM 655 C C . VAL A 1 88 ? 10.852 -1.153 -8.436 1.00 92.06 88 VAL A C 1
ATOM 657 O O . VAL A 1 88 ? 10.254 -0.901 -7.389 1.00 92.06 88 VAL A O 1
ATOM 660 N N . ALA A 1 89 ? 10.300 -1.862 -9.423 1.00 92.31 89 ALA A N 1
ATOM 661 C CA . ALA A 1 89 ? 8.949 -2.410 -9.340 1.00 92.31 89 ALA A CA 1
ATOM 662 C C . ALA A 1 89 ? 8.822 -3.429 -8.194 1.00 92.31 89 ALA A C 1
ATOM 664 O O . ALA A 1 89 ? 7.912 -3.324 -7.371 1.00 92.31 89 ALA A O 1
ATOM 665 N N . GLN A 1 90 ? 9.786 -4.346 -8.067 1.00 93.00 90 GLN A N 1
ATOM 666 C CA . GLN A 1 90 ? 9.835 -5.328 -6.981 1.00 93.00 90 GLN A CA 1
ATOM 667 C C . GLN A 1 90 ? 9.956 -4.670 -5.599 1.00 93.00 90 GLN A C 1
ATOM 669 O O . GLN A 1 90 ? 9.244 -5.056 -4.671 1.00 93.00 90 GLN A O 1
ATOM 674 N N . MET A 1 91 ? 10.816 -3.656 -5.448 1.00 93.88 91 MET A N 1
ATOM 675 C CA . MET A 1 91 ? 10.959 -2.913 -4.191 1.00 93.88 91 MET A CA 1
ATOM 676 C C . MET A 1 91 ? 9.671 -2.178 -3.823 1.00 93.88 91 MET A C 1
ATOM 678 O O . MET A 1 91 ? 9.249 -2.253 -2.670 1.00 93.88 91 MET A O 1
ATOM 682 N N . LYS A 1 92 ? 9.022 -1.510 -4.787 1.00 94.50 92 LYS A N 1
ATOM 683 C CA . LYS A 1 92 ? 7.725 -0.854 -4.564 1.00 94.50 92 LYS A CA 1
ATOM 684 C C . LYS A 1 92 ? 6.681 -1.858 -4.091 1.00 94.50 92 LYS A C 1
ATOM 686 O O . LYS A 1 92 ? 6.095 -1.652 -3.036 1.00 94.50 92 LYS A O 1
ATOM 691 N N . ALA A 1 93 ? 6.511 -2.968 -4.808 1.00 95.06 93 ALA A N 1
ATOM 692 C CA . ALA A 1 93 ? 5.559 -4.009 -4.430 1.00 95.06 93 ALA A CA 1
ATOM 693 C C . ALA A 1 93 ? 5.838 -4.559 -3.023 1.00 95.06 93 ALA A C 1
ATOM 695 O O . ALA A 1 93 ? 4.925 -4.681 -2.209 1.00 95.06 93 ALA A O 1
ATOM 696 N N . ASN A 1 94 ? 7.104 -4.840 -2.705 1.00 95.50 94 ASN A N 1
ATOM 697 C CA . ASN A 1 94 ? 7.489 -5.401 -1.416 1.00 95.50 94 ASN A CA 1
ATOM 698 C C . ASN A 1 94 ? 7.246 -4.427 -0.250 1.00 95.50 94 ASN A C 1
ATOM 700 O O . ASN A 1 94 ? 6.664 -4.820 0.762 1.00 95.50 94 ASN A O 1
ATOM 704 N N . ILE A 1 95 ? 7.651 -3.162 -0.394 1.00 95.62 95 ILE A N 1
ATOM 705 C CA . ILE A 1 95 ? 7.450 -2.134 0.636 1.00 95.62 95 ILE A CA 1
ATOM 706 C C . ILE A 1 95 ? 5.954 -1.847 0.817 1.00 95.62 95 ILE A C 1
ATOM 708 O O . ILE A 1 95 ? 5.476 -1.831 1.952 1.00 95.62 95 ILE A O 1
ATOM 712 N N . SER A 1 96 ? 5.203 -1.687 -0.277 1.00 94.88 96 SER A N 1
ATOM 713 C CA . SER A 1 96 ? 3.752 -1.474 -0.225 1.00 94.88 96 SER A CA 1
ATOM 714 C C . SER A 1 96 ? 3.030 -2.643 0.442 1.00 94.88 96 SER A C 1
ATOM 716 O O . SER A 1 96 ? 2.167 -2.421 1.286 1.00 94.88 96 SER A O 1
ATOM 718 N N . LEU A 1 97 ? 3.425 -3.888 0.154 1.00 95.19 97 LEU A N 1
ATOM 719 C CA . LEU A 1 97 ? 2.846 -5.065 0.800 1.00 95.19 97 LEU A CA 1
ATOM 720 C C . LEU A 1 97 ? 3.099 -5.076 2.309 1.00 95.19 97 LEU A C 1
ATOM 722 O O . LEU A 1 97 ? 2.164 -5.285 3.083 1.00 95.19 97 LEU A O 1
ATOM 726 N N . GLN A 1 98 ? 4.339 -4.828 2.736 1.00 95.25 98 GLN A N 1
ATOM 727 C CA . GLN A 1 98 ? 4.678 -4.759 4.160 1.00 95.25 98 GLN A CA 1
ATOM 728 C C . GLN A 1 98 ? 3.875 -3.669 4.875 1.00 95.25 98 GLN A C 1
ATOM 730 O O . GLN A 1 98 ? 3.328 -3.902 5.956 1.00 95.25 98 GLN A O 1
ATOM 735 N N . TYR A 1 99 ? 3.762 -2.498 4.252 1.00 94.94 99 TYR A N 1
ATOM 736 C CA . TYR A 1 99 ? 3.008 -1.381 4.803 1.00 94.94 99 TYR A CA 1
ATOM 737 C C . TYR A 1 99 ? 1.509 -1.688 4.905 1.00 94.94 99 TYR A C 1
ATOM 739 O O . TYR A 1 99 ? 0.909 -1.512 5.966 1.00 94.94 99 TYR A O 1
ATOM 747 N N . THR A 1 100 ? 0.917 -2.249 3.853 1.00 94.69 100 THR A N 1
ATOM 748 C CA . THR A 1 100 ? -0.491 -2.660 3.834 1.00 94.69 100 THR A CA 1
ATOM 749 C C . THR A 1 100 ? -0.800 -3.716 4.888 1.00 94.69 100 THR A C 1
ATOM 751 O O . THR A 1 100 ? -1.851 -3.655 5.524 1.00 94.69 100 THR A O 1
ATOM 754 N N . VAL A 1 101 ? 0.110 -4.663 5.137 1.00 95.12 101 VAL A N 1
ATOM 755 C CA . VAL A 1 101 ? -0.045 -5.634 6.233 1.00 95.12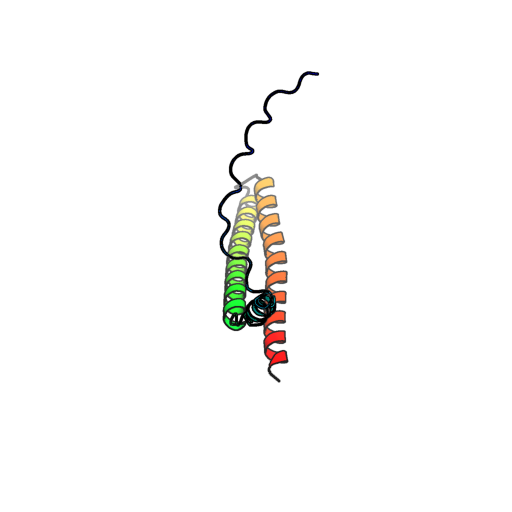 101 VAL A CA 1
ATOM 756 C C . VAL A 1 101 ? -0.053 -4.930 7.590 1.00 95.12 101 VAL A C 1
ATOM 758 O O . VAL A 1 101 ? -0.915 -5.228 8.417 1.00 95.12 101 VAL A O 1
ATOM 761 N N . ALA A 1 102 ? 0.855 -3.976 7.815 1.00 94.50 102 ALA A N 1
ATOM 762 C CA . ALA A 1 102 ? 0.890 -3.208 9.057 1.00 94.50 102 ALA A CA 1
ATOM 763 C C . ALA A 1 102 ? -0.413 -2.421 9.277 1.00 94.50 102 ALA A C 1
ATOM 765 O O . ALA A 1 102 ? -0.999 -2.500 10.358 1.00 94.50 102 ALA A O 1
ATOM 766 N N . VAL A 1 103 ? -0.917 -1.733 8.247 1.00 92.81 103 VAL A N 1
ATOM 767 C CA . VAL A 1 103 ? -2.181 -0.991 8.361 1.00 92.81 103 VAL A CA 1
ATOM 768 C C . VAL A 1 103 ? -3.363 -1.933 8.555 1.00 92.81 103 VAL A C 1
ATOM 770 O O . VAL A 1 103 ? -4.201 -1.690 9.421 1.00 92.81 103 VAL A O 1
ATOM 773 N N . ARG A 1 104 ? -3.432 -3.035 7.803 1.00 92.19 104 ARG A N 1
ATOM 774 C CA . ARG A 1 104 ? -4.486 -4.041 7.970 1.00 92.19 104 ARG A CA 1
ATOM 775 C C . ARG A 1 104 ? -4.545 -4.545 9.410 1.00 92.19 104 ARG A C 1
ATOM 777 O O . ARG A 1 104 ? -5.636 -4.654 9.966 1.00 92.19 104 ARG A O 1
ATOM 784 N N . ASN A 1 105 ? -3.393 -4.844 10.007 1.00 93.88 105 ASN A N 1
ATOM 785 C CA . ASN A 1 105 ? -3.321 -5.282 11.398 1.00 93.88 105 ASN A CA 1
ATOM 786 C C . ASN A 1 105 ? -3.832 -4.190 12.347 1.00 93.88 105 ASN A C 1
ATOM 788 O O . ASN A 1 105 ? -4.695 -4.479 13.173 1.00 93.88 105 ASN A O 1
ATOM 792 N N . ALA A 1 106 ? -3.397 -2.940 12.162 1.00 90.94 106 ALA A N 1
ATOM 793 C CA . ALA A 1 106 ? -3.849 -1.808 12.971 1.00 90.94 106 ALA A CA 1
ATOM 794 C C . ALA A 1 106 ? -5.371 -1.582 12.885 1.00 90.94 106 ALA A C 1
ATOM 796 O O . ALA A 1 106 ? -6.022 -1.338 13.898 1.00 90.94 106 ALA A O 1
ATOM 797 N N . VAL A 1 107 ? -5.971 -1.722 11.699 1.00 90.25 107 VAL A N 1
ATOM 798 C CA . VAL A 1 107 ? -7.429 -1.605 11.516 1.00 90.25 107 VAL A CA 1
ATOM 799 C C . VAL A 1 107 ? -8.177 -2.735 12.230 1.00 90.25 107 VAL A C 1
ATOM 801 O O . VAL A 1 107 ? -9.205 -2.494 12.861 1.00 90.25 107 VAL A O 1
ATOM 804 N N . ILE A 1 108 ? -7.662 -3.968 12.169 1.00 91.25 108 ILE A N 1
ATOM 805 C CA . ILE A 1 108 ? -8.245 -5.111 12.891 1.00 91.25 108 ILE A CA 1
ATOM 806 C C . ILE A 1 108 ? -8.158 -4.899 14.409 1.00 91.25 108 ILE A C 1
ATOM 808 O O . ILE A 1 108 ? -9.104 -5.228 15.126 1.00 91.25 108 ILE A O 1
ATOM 812 N N . GLU A 1 109 ? -7.038 -4.377 14.905 1.00 90.81 109 GLU A N 1
ATOM 813 C CA . GLU A 1 109 ? -6.850 -4.051 16.322 1.00 90.81 109 GLU A CA 1
ATOM 814 C C . GLU A 1 109 ? -7.811 -2.950 16.778 1.00 90.81 109 GLU A C 1
ATOM 816 O O . GLU A 1 109 ? -8.536 -3.155 17.750 1.00 90.81 109 GLU A O 1
ATOM 821 N N . ALA A 1 110 ? -7.913 -1.853 16.024 1.00 87.69 110 ALA A N 1
ATOM 822 C CA . ALA A 1 110 ? -8.845 -0.765 16.313 1.00 87.69 110 ALA A CA 1
ATOM 823 C C . ALA A 1 110 ? -10.307 -1.245 16.347 1.00 87.69 110 ALA A C 1
ATOM 825 O O . ALA A 1 110 ? -11.063 -0.881 17.247 1.00 87.69 110 ALA A O 1
ATOM 826 N N . TYR A 1 111 ? -10.703 -2.124 15.417 1.00 88.19 111 TYR A N 1
ATOM 827 C CA . TYR A 1 111 ? -12.034 -2.736 15.440 1.00 88.19 111 TYR A CA 1
ATOM 828 C C . TYR A 1 111 ? -12.270 -3.553 16.720 1.00 88.19 111 TYR A C 1
ATOM 830 O O . TYR A 1 111 ? -13.313 -3.424 17.361 1.00 88.19 111 TYR A O 1
ATOM 838 N N . LYS A 1 112 ? -11.296 -4.382 17.121 1.00 88.75 112 LYS A N 1
ATOM 839 C CA . LYS A 1 112 ? -11.390 -5.181 18.353 1.00 88.75 112 LYS A CA 1
ATOM 840 C C . LYS A 1 112 ? -11.489 -4.307 19.601 1.00 88.75 112 LYS A C 1
ATOM 842 O O . LYS A 1 112 ? -12.267 -4.640 20.490 1.00 88.75 112 LYS A O 1
ATOM 847 N N . GLU A 1 113 ? -10.734 -3.215 19.664 1.00 86.38 113 GLU A N 1
ATOM 848 C CA . GLU A 1 113 ? -10.758 -2.277 20.790 1.00 86.38 113 GLU A CA 1
ATOM 849 C C . GLU A 1 113 ? -12.128 -1.597 20.924 1.00 86.38 113 GLU A C 1
ATOM 851 O O . GLU A 1 113 ? -12.716 -1.616 22.005 1.00 86.38 113 GLU A O 1
ATOM 856 N N . ILE A 1 114 ? -12.700 -1.098 19.819 1.00 81.94 114 ILE A N 1
ATOM 857 C CA . ILE A 1 114 ? -14.056 -0.517 19.804 1.00 81.94 114 ILE A CA 1
ATOM 858 C C . ILE A 1 114 ? -15.092 -1.528 20.311 1.00 81.94 114 ILE A C 1
ATOM 860 O O . ILE A 1 114 ? -15.981 -1.161 21.081 1.00 81.94 114 ILE A O 1
ATOM 864 N N . MET A 1 115 ? -14.972 -2.796 19.905 1.00 82.31 115 MET A N 1
ATOM 865 C CA . MET A 1 115 ? -15.865 -3.865 20.359 1.00 82.31 115 MET A CA 1
ATOM 866 C C . MET A 1 115 ? -15.668 -4.207 21.843 1.00 82.31 115 MET A C 1
ATOM 868 O O . MET A 1 115 ? -16.645 -4.493 22.527 1.00 82.31 115 MET A O 1
ATOM 872 N N . GLN A 1 116 ? -14.436 -4.172 22.360 1.00 82.06 116 GLN A N 1
ATOM 873 C CA . GLN A 1 116 ? -14.144 -4.436 23.776 1.00 82.06 116 GLN A CA 1
ATOM 874 C C . GLN A 1 116 ? -14.573 -3.299 24.706 1.00 82.06 116 GLN A C 1
ATOM 876 O O . GLN A 1 116 ? -14.920 -3.568 25.849 1.00 82.06 116 GLN A O 1
ATOM 881 N N . MET A 1 117 ? -14.591 -2.050 24.235 1.00 76.00 117 MET A N 1
ATOM 882 C CA . MET A 1 117 ? -15.061 -0.909 25.029 1.00 76.00 117 MET A CA 1
ATOM 883 C C . MET A 1 117 ? -16.581 -0.906 25.283 1.00 76.00 117 MET A C 1
ATOM 885 O O . MET A 1 117 ? -17.042 -0.141 26.126 1.00 76.00 117 MET A O 1
ATOM 889 N N . GLN A 1 118 ? -17.364 -1.698 24.541 1.00 62.91 118 GLN A N 1
ATOM 890 C CA . GLN A 1 118 ? -18.834 -1.689 24.593 1.00 62.91 118 GLN A CA 1
ATOM 891 C C . GLN A 1 118 ? -19.455 -2.762 25.515 1.00 62.91 118 GLN A C 1
ATOM 893 O O . GLN A 1 118 ? -20.680 -2.880 25.533 1.00 62.91 118 GLN A O 1
ATOM 898 N N . PHE A 1 119 ? -18.657 -3.514 26.287 1.00 51.56 119 PHE A N 1
ATOM 899 C CA . PHE A 1 119 ? -19.139 -4.525 27.244 1.00 51.56 119 PHE A CA 1
ATOM 900 C C . PHE A 1 119 ? -18.737 -4.220 28.688 1.00 51.56 119 PHE A C 1
ATOM 902 O O . PHE A 1 119 ? -17.593 -3.763 28.902 1.00 51.56 119 PHE A O 1
#

Radius of gyration: 33.19 Å; chains: 1; bounding box: 45×78×67 Å

Secondary structure (DSSP, 8-state):
--------------------TT----GGGGTSSSSS------HHHHHHHHHHHHHHHHHHHHHHHHHHHHHHHHHHTTS---HHHHHHHHHHHHHHHHHHHHHHHHHHHHHHHHHHTT-